Protein AF-A0A1U8P596-F1 (afdb_monomer)

Sequence (126 aa):
MISLDHPLGGYCEEEINEFASWLGGSCATDVTKPLDGVLTIPLANGDNMNLHMSKKVHREFASKLFALYRNIRKAMERHEDLSQTLRRPAELIMGSFDGIKHDTDGFDKQGMRLLLATLNRIFDSL

Mean predicted aligned error: 8.02 Å

Foldseek 3Di:
DAELADADDDDDLVLLQVVLVLQVWGWDADPVHRQQTWRWGAFPVRDIDTQRSVDPLSVLLSRLLSSNLVSLVVVVVVQVVVVVVPDNDPDDYDYDRPSQDDDPPPVNVVSVRSSVSSVVSSVVVD

Radius of gyration: 15.57 Å; Cα contacts (8 Å, |Δi|>4): 147; chains: 1; bounding box: 44×28×48 Å

Organism: Gossypium hirsutum (NCBI:txid3635)

pLDDT: mean 78.39, std 10.22, range [52.59, 90.25]

Structure (mmCIF, N/CA/C/O backbone):
data_AF-A0A1U8P596-F1
#
_entry.id   AF-A0A1U8P596-F1
#
loop_
_atom_site.group_PDB
_atom_site.id
_atom_site.type_symbol
_atom_site.label_atom_id
_atom_site.label_alt_id
_atom_site.label_comp_id
_atom_site.label_asym_id
_atom_site.label_entity_id
_atom_site.label_seq_id
_atom_site.pdbx_PDB_ins_code
_atom_site.Cartn_x
_atom_site.Cartn_y
_atom_site.Cartn_z
_atom_site.occupancy
_atom_site.B_iso_or_equiv
_atom_site.auth_seq_id
_atom_site.auth_comp_id
_atom_site.auth_asym_id
_atom_site.auth_atom_id
_atom_site.pdbx_PDB_model_num
ATOM 1 N N . MET A 1 1 ? -15.162 11.588 12.418 1.00 65.56 1 MET A N 1
ATOM 2 C CA . MET A 1 1 ? -14.825 11.310 11.007 1.00 65.56 1 MET A CA 1
ATOM 3 C C . MET A 1 1 ? -13.325 11.450 10.862 1.00 65.56 1 MET A C 1
ATOM 5 O O . MET A 1 1 ? -12.796 12.480 11.268 1.00 65.56 1 MET A O 1
ATOM 9 N N . ILE A 1 2 ? -12.657 10.418 10.354 1.00 74.31 2 ILE A N 1
ATOM 10 C CA . ILE A 1 2 ? -11.197 10.388 10.210 1.00 74.31 2 ILE A CA 1
ATOM 11 C C . ILE A 1 2 ? -10.861 10.555 8.725 1.00 74.31 2 ILE A C 1
ATOM 13 O O . ILE A 1 2 ? -11.387 9.815 7.894 1.00 74.31 2 ILE A O 1
ATOM 17 N N . SER A 1 3 ? -10.029 11.547 8.392 1.00 80.50 3 SER A N 1
ATOM 18 C CA . SER A 1 3 ? -9.524 11.740 7.026 1.00 80.50 3 SER A CA 1
ATOM 19 C C . SER A 1 3 ? -8.285 10.879 6.791 1.00 80.50 3 SER A C 1
ATOM 21 O O . SER A 1 3 ? -7.399 10.808 7.645 1.00 80.50 3 SER A O 1
ATOM 23 N N . LEU A 1 4 ? -8.220 10.248 5.619 1.00 83.25 4 LEU A N 1
ATOM 24 C CA . LEU A 1 4 ? -7.073 9.466 5.157 1.00 83.25 4 LEU A CA 1
ATOM 25 C C . LEU A 1 4 ? -6.151 10.239 4.205 1.00 83.25 4 LEU A C 1
ATOM 27 O O . LEU A 1 4 ? -5.168 9.677 3.730 1.00 83.25 4 LEU A O 1
ATOM 31 N N . ASP A 1 5 ? -6.434 11.514 3.932 1.00 82.56 5 ASP A N 1
ATOM 32 C CA . ASP A 1 5 ? -5.722 12.325 2.931 1.00 82.56 5 ASP A CA 1
ATOM 33 C C . ASP A 1 5 ? -4.413 12.931 3.464 1.00 82.56 5 ASP A C 1
ATOM 35 O O . ASP A 1 5 ? -3.819 13.818 2.847 1.00 82.56 5 ASP A O 1
ATOM 39 N N . HIS A 1 6 ? -3.952 12.491 4.637 1.00 79.38 6 HIS A N 1
ATOM 40 C CA . HIS A 1 6 ? -2.716 12.998 5.211 1.00 79.38 6 HIS A CA 1
ATOM 41 C C . HIS A 1 6 ? -1.519 12.580 4.345 1.00 79.38 6 HIS A C 1
ATOM 43 O O . HIS A 1 6 ? -1.324 11.380 4.115 1.00 79.38 6 HIS A O 1
ATOM 49 N N . PRO A 1 7 ? -0.698 13.538 3.873 1.00 74.44 7 PRO A N 1
ATOM 50 C CA . PRO A 1 7 ? 0.457 13.217 3.056 1.00 74.44 7 PRO A CA 1
ATOM 51 C C . PRO A 1 7 ? 1.428 12.352 3.853 1.00 74.44 7 PRO A C 1
ATOM 53 O O . PRO A 1 7 ? 1.587 12.503 5.068 1.00 74.44 7 PRO A O 1
ATOM 56 N N . LEU A 1 8 ? 2.100 11.448 3.148 1.00 72.50 8 LEU A N 1
ATOM 57 C CA . LEU A 1 8 ? 3.161 10.660 3.745 1.00 72.50 8 LEU A CA 1
ATOM 58 C C . LEU A 1 8 ? 4.295 11.597 4.181 1.00 72.50 8 LEU A C 1
ATOM 60 O O . LEU A 1 8 ? 4.780 12.401 3.386 1.00 72.50 8 LEU A O 1
ATOM 64 N N . GLY A 1 9 ? 4.711 11.493 5.444 1.00 72.62 9 GLY A N 1
ATOM 65 C CA . GLY A 1 9 ? 5.966 12.087 5.902 1.00 72.62 9 GLY A CA 1
ATOM 66 C C . GLY A 1 9 ? 7.181 11.333 5.345 1.00 72.62 9 GLY A C 1
ATOM 67 O O . GLY A 1 9 ? 7.104 10.658 4.320 1.00 72.62 9 GLY A O 1
ATOM 68 N N . GLY A 1 10 ? 8.308 11.396 6.054 1.00 73.00 10 GLY A N 1
ATOM 69 C CA . GLY A 1 10 ? 9.410 10.465 5.801 1.00 73.00 10 GLY A CA 1
ATOM 70 C C . GLY A 1 10 ? 8.984 9.011 6.049 1.00 73.00 10 GLY A C 1
ATOM 71 O O . GLY A 1 10 ? 8.098 8.745 6.871 1.00 73.00 10 GLY A O 1
ATOM 72 N N . TYR A 1 11 ? 9.614 8.087 5.327 1.00 7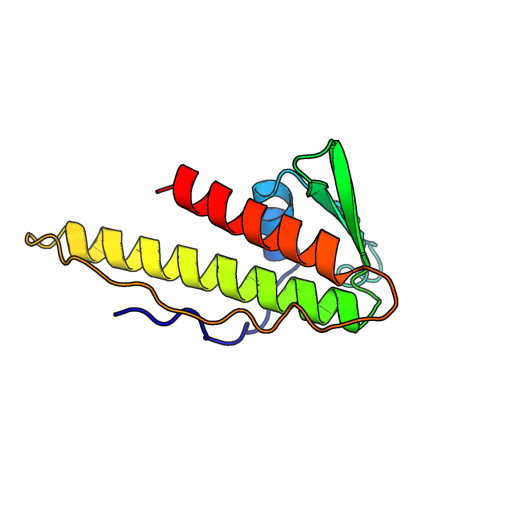2.50 11 TYR A N 1
ATOM 73 C CA . TYR A 1 11 ? 9.486 6.651 5.545 1.00 72.50 11 TYR A CA 1
ATOM 74 C C . TYR A 1 11 ? 10.852 5.971 5.454 1.00 72.50 11 TYR A C 1
ATOM 76 O O . TYR A 1 11 ? 11.706 6.409 4.678 1.00 72.50 11 TYR A O 1
ATOM 84 N N . CYS A 1 12 ? 11.050 4.929 6.258 1.00 78.44 12 CYS A N 1
ATOM 85 C CA . CYS A 1 12 ? 12.286 4.140 6.286 1.00 78.44 12 CYS A CA 1
ATOM 86 C C . CYS A 1 12 ? 12.151 2.839 5.482 1.00 78.44 12 CYS A C 1
ATOM 88 O O . CYS A 1 12 ? 11.054 2.434 5.099 1.00 78.44 12 CYS A O 1
ATOM 90 N N . GLU A 1 13 ? 13.273 2.173 5.220 1.00 78.75 13 GLU A N 1
ATOM 91 C CA . GLU A 1 13 ? 13.307 0.909 4.477 1.00 78.75 13 GLU A CA 1
ATOM 92 C C . GLU A 1 13 ? 12.508 -0.193 5.185 1.00 78.75 13 GLU A C 1
ATOM 94 O O . GLU A 1 13 ? 11.763 -0.928 4.537 1.00 78.75 13 GLU A O 1
ATOM 99 N N . GLU A 1 14 ? 12.591 -0.267 6.515 1.00 83.00 14 GLU A N 1
ATOM 100 C CA . GLU A 1 14 ? 11.845 -1.233 7.324 1.00 83.00 14 GLU A CA 1
ATOM 101 C C . GLU A 1 14 ? 10.336 -1.074 7.133 1.00 83.00 14 GLU A C 1
ATOM 103 O O . GLU A 1 14 ? 9.623 -2.062 6.979 1.00 83.00 14 GLU A O 1
ATOM 108 N N . GLU A 1 15 ? 9.858 0.169 7.067 1.00 83.00 15 GLU A N 1
ATOM 109 C CA . GLU A 1 15 ? 8.445 0.480 6.860 1.00 83.00 15 GLU A CA 1
ATOM 110 C C . GLU A 1 15 ? 7.964 0.076 5.455 1.00 83.00 15 GLU A C 1
ATOM 112 O O . GLU A 1 15 ? 6.849 -0.423 5.296 1.00 83.00 15 GLU A O 1
ATOM 117 N N . ILE A 1 16 ? 8.810 0.240 4.428 1.00 82.06 16 ILE A N 1
ATOM 118 C CA . ILE A 1 16 ? 8.515 -0.235 3.065 1.00 82.06 16 ILE A CA 1
ATOM 119 C C . ILE A 1 16 ? 8.485 -1.761 3.029 1.00 82.06 16 ILE A C 1
ATOM 121 O O . ILE A 1 16 ? 7.612 -2.341 2.386 1.00 82.06 16 ILE A O 1
ATOM 125 N N . ASN A 1 17 ? 9.428 -2.417 3.704 1.00 84.12 17 ASN A N 1
ATOM 126 C CA . ASN A 1 17 ? 9.514 -3.872 3.750 1.00 84.12 17 ASN A CA 1
ATOM 127 C C . ASN A 1 17 ? 8.340 -4.488 4.516 1.00 84.12 17 ASN A C 1
ATOM 129 O O . ASN A 1 17 ? 7.784 -5.491 4.063 1.00 84.12 17 ASN A O 1
ATOM 133 N N . GLU A 1 18 ? 7.920 -3.879 5.627 1.00 87.44 18 GLU A N 1
ATOM 134 C CA . GLU A 1 18 ? 6.709 -4.268 6.353 1.00 87.44 18 GLU A CA 1
ATOM 135 C C . GLU A 1 18 ? 5.481 -4.113 5.456 1.00 87.44 18 GLU A C 1
ATOM 137 O O . GLU A 1 18 ? 4.694 -5.048 5.330 1.00 87.44 18 GLU A O 1
ATOM 142 N N . PHE A 1 19 ? 5.351 -2.979 4.764 1.00 86.31 19 PHE A N 1
ATOM 143 C CA . PHE A 1 19 ? 4.261 -2.743 3.821 1.00 86.31 19 PHE A CA 1
ATOM 144 C C . PHE A 1 19 ? 4.238 -3.762 2.675 1.00 86.31 19 PHE A C 1
ATOM 146 O O . PHE A 1 19 ? 3.187 -4.324 2.363 1.00 86.31 19 PHE A O 1
ATOM 153 N N . ALA A 1 20 ? 5.394 -4.039 2.071 1.00 87.56 20 ALA A N 1
ATOM 154 C CA . ALA A 1 20 ? 5.540 -5.028 1.012 1.00 87.56 20 ALA A CA 1
ATOM 155 C C . ALA A 1 20 ? 5.115 -6.416 1.499 1.00 87.56 20 ALA A C 1
ATOM 157 O O . ALA A 1 20 ? 4.263 -7.054 0.883 1.00 87.56 20 ALA A O 1
ATOM 158 N N . SER A 1 21 ? 5.648 -6.839 2.647 1.00 89.00 21 SER A N 1
ATOM 159 C CA . SER A 1 21 ? 5.342 -8.128 3.274 1.00 89.00 21 SER A CA 1
ATOM 160 C C . SER A 1 21 ? 3.864 -8.229 3.645 1.00 89.00 21 SER A C 1
ATOM 162 O O . SER A 1 21 ? 3.221 -9.252 3.402 1.00 89.00 21 SER A O 1
ATOM 164 N N . TRP A 1 22 ? 3.286 -7.139 4.159 1.00 87.19 22 TRP A N 1
ATOM 165 C CA . TRP A 1 22 ? 1.860 -7.035 4.445 1.00 87.19 22 TRP A CA 1
ATOM 166 C C . TRP A 1 22 ? 1.008 -7.097 3.178 1.00 87.19 22 TRP A C 1
ATOM 168 O O . TRP A 1 22 ? -0.130 -7.519 3.274 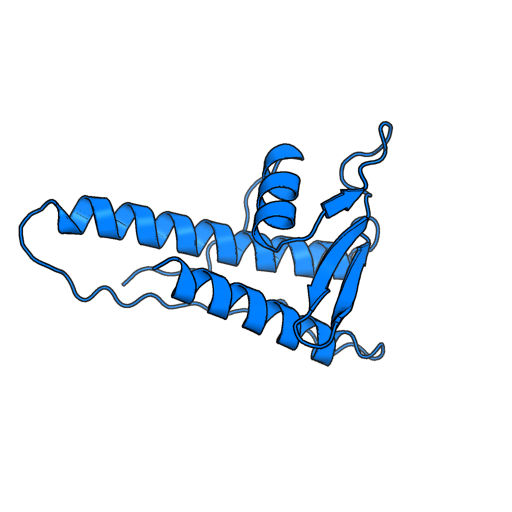1.00 87.19 22 TRP A O 1
ATOM 178 N N . LEU A 1 23 ? 1.527 -6.782 1.990 1.00 85.25 23 LEU A N 1
ATOM 179 C CA . LEU A 1 23 ? 0.860 -7.050 0.710 1.00 85.25 23 LEU A CA 1
ATOM 180 C C . LEU A 1 23 ? 1.212 -8.420 0.105 1.00 85.25 23 LEU A C 1
ATOM 182 O O . LEU A 1 23 ? 0.722 -8.764 -0.967 1.00 85.25 23 LEU A O 1
ATOM 186 N N . GLY A 1 24 ? 1.955 -9.269 0.822 1.00 85.38 24 GLY A N 1
ATOM 187 C CA . GLY A 1 24 ? 2.427 -10.57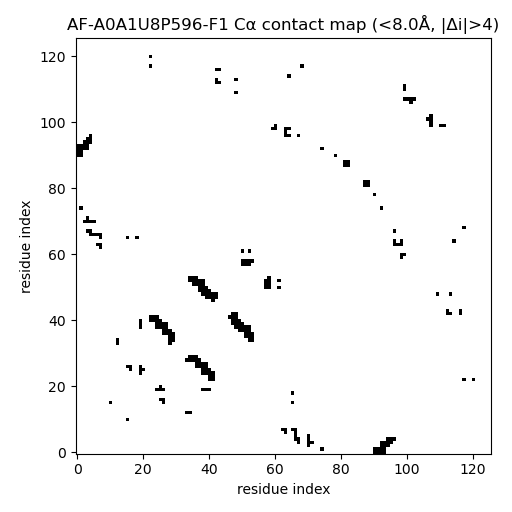0 0.325 1.00 85.38 24 GLY A CA 1
ATOM 188 C C . GLY A 1 24 ? 3.534 -10.441 -0.723 1.00 85.38 24 GLY A C 1
ATOM 189 O O . GLY A 1 24 ? 3.823 -11.391 -1.443 1.00 85.38 24 GLY A O 1
ATOM 190 N N . GLY A 1 25 ? 4.104 -9.247 -0.832 1.00 88.50 25 GLY A N 1
ATOM 191 C CA . GLY A 1 25 ? 5.186 -8.895 -1.724 1.00 88.50 25 GLY A CA 1
ATOM 192 C C . GLY A 1 25 ? 6.528 -8.800 -1.010 1.00 88.50 25 GLY A C 1
ATOM 193 O O . GLY A 1 25 ? 6.694 -9.201 0.142 1.00 88.50 25 GLY A O 1
ATOM 194 N N . SER A 1 26 ? 7.496 -8.230 -1.713 1.00 87.69 26 SER A N 1
ATOM 195 C CA . SER A 1 26 ? 8.842 -7.983 -1.206 1.00 87.69 26 SER A CA 1
ATOM 196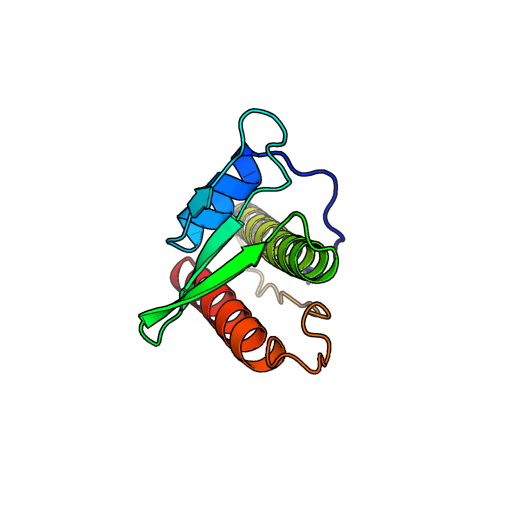 C C . SER A 1 26 ? 9.446 -6.752 -1.873 1.00 87.69 26 SER A C 1
ATOM 198 O O . SER A 1 26 ? 9.058 -6.374 -2.981 1.00 87.69 26 SER A O 1
ATOM 200 N N . CYS A 1 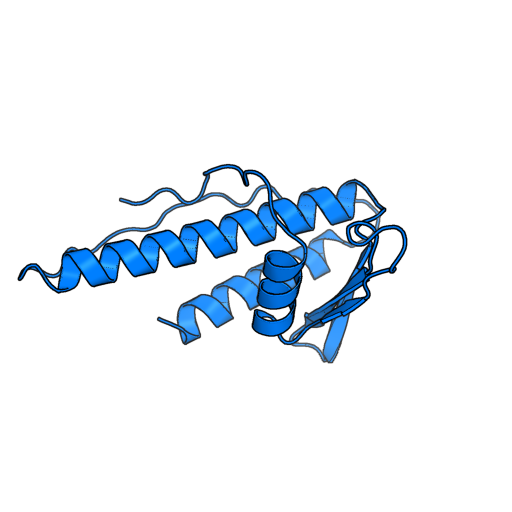27 ? 10.399 -6.110 -1.202 1.00 82.38 27 CYS A N 1
ATOM 201 C CA . CYS A 1 27 ? 11.231 -5.080 -1.809 1.00 82.38 27 CYS A CA 1
ATOM 202 C C . CYS A 1 27 ? 12.641 -5.642 -1.988 1.00 82.38 27 CYS A C 1
ATOM 204 O O . CYS A 1 27 ? 13.270 -6.067 -1.021 1.00 82.38 27 CYS A O 1
ATOM 206 N N . ALA A 1 28 ? 13.138 -5.666 -3.222 1.00 77.69 28 ALA A N 1
ATOM 207 C CA . ALA A 1 28 ? 14.542 -5.965 -3.472 1.00 77.69 28 ALA A CA 1
ATOM 208 C C . ALA A 1 28 ? 15.357 -4.698 -3.200 1.00 77.69 28 ALA A C 1
ATOM 210 O O . ALA A 1 28 ? 15.300 -3.765 -4.003 1.00 77.69 28 ALA A O 1
ATOM 211 N N . THR A 1 29 ? 16.075 -4.645 -2.078 1.00 68.31 29 THR A N 1
ATOM 212 C CA . THR A 1 29 ? 16.872 -3.475 -1.697 1.00 68.31 29 THR A CA 1
ATOM 213 C C . THR A 1 29 ? 18.315 -3.622 -2.176 1.00 68.31 29 THR A C 1
ATOM 215 O O . THR A 1 29 ? 18.938 -4.678 -2.056 1.00 68.31 29 THR A O 1
ATOM 218 N N . ASP A 1 30 ? 18.837 -2.569 -2.807 1.00 62.31 30 ASP A N 1
ATOM 219 C CA . ASP A 1 30 ? 20.245 -2.487 -3.193 1.00 62.31 30 ASP A CA 1
ATOM 220 C C . ASP A 1 30 ? 21.024 -1.920 -2.002 1.00 62.31 30 ASP A C 1
ATOM 222 O O . ASP A 1 30 ? 20.705 -0.833 -1.517 1.00 62.31 30 ASP A O 1
ATOM 226 N N . VAL A 1 31 ? 22.058 -2.638 -1.551 1.00 56.72 31 VAL A N 1
ATOM 227 C CA . VAL A 1 31 ? 22.922 -2.271 -0.410 1.00 56.72 31 VAL A CA 1
ATOM 228 C C . VAL A 1 31 ? 23.526 -0.866 -0.575 1.00 56.72 31 VAL A C 1
ATOM 230 O O . VAL A 1 31 ? 23.905 -0.226 0.403 1.00 56.72 31 VAL A O 1
ATOM 233 N N . THR A 1 32 ? 23.598 -0.358 -1.810 1.00 56.72 32 THR A N 1
ATOM 234 C CA . THR A 1 32 ? 24.125 0.976 -2.124 1.00 56.72 32 THR A CA 1
ATOM 235 C C . THR A 1 32 ? 23.056 2.068 -2.232 1.00 56.72 32 THR A C 1
ATOM 237 O O . THR A 1 32 ? 23.371 3.242 -2.025 1.00 56.72 32 THR A O 1
ATOM 240 N N . LYS A 1 33 ? 21.799 1.714 -2.539 1.00 63.09 33 LYS A N 1
ATOM 241 C CA . LYS A 1 33 ? 20.657 2.638 -2.664 1.00 63.09 33 LYS A CA 1
ATOM 242 C C . LYS A 1 33 ? 19.358 1.942 -2.242 1.00 63.09 33 LYS A C 1
ATOM 244 O O . LYS A 1 33 ? 18.577 1.512 -3.095 1.00 63.09 33 LYS A O 1
ATOM 249 N N . PRO A 1 34 ? 19.078 1.881 -0.934 1.00 59.59 34 PRO A N 1
ATOM 250 C CA . PRO A 1 34 ? 17.997 1.044 -0.418 1.00 59.59 34 PRO A CA 1
ATOM 251 C C . PRO A 1 34 ? 16.606 1.451 -0.928 1.00 59.59 34 PRO A C 1
ATOM 253 O O . PRO A 1 34 ? 15.731 0.613 -1.123 1.00 59.59 34 PRO A O 1
ATOM 256 N N . LEU A 1 35 ? 16.419 2.740 -1.230 1.00 66.69 35 LEU A N 1
ATOM 257 C CA . LEU A 1 35 ? 15.158 3.304 -1.723 1.00 66.69 35 LEU A CA 1
ATOM 258 C C . LEU A 1 35 ? 14.982 3.246 -3.248 1.00 66.69 35 LEU A C 1
ATOM 260 O O . LEU A 1 35 ? 13.941 3.670 -3.737 1.00 66.69 35 LEU A O 1
ATOM 264 N N . ASP A 1 36 ? 15.960 2.747 -4.010 1.00 78.38 36 ASP A N 1
ATOM 265 C CA . ASP A 1 36 ? 15.863 2.627 -5.477 1.00 78.38 36 ASP A CA 1
ATOM 266 C C . ASP A 1 36 ? 15.493 1.201 -5.937 1.00 78.38 36 ASP A C 1
ATOM 268 O O . ASP A 1 36 ? 15.493 0.909 -7.137 1.00 78.38 36 ASP A O 1
ATOM 272 N N . GLY A 1 37 ? 15.135 0.336 -4.985 1.00 83.62 37 GLY A N 1
ATOM 273 C CA . GLY A 1 37 ? 14.759 -1.057 -5.194 1.00 83.62 37 GLY A CA 1
ATOM 274 C C . GLY A 1 37 ? 13.501 -1.295 -6.037 1.00 83.62 37 GLY A C 1
ATOM 275 O O . GLY A 1 37 ? 12.824 -0.372 -6.505 1.00 83.62 37 GLY A O 1
ATOM 276 N N . VAL A 1 38 ? 13.170 -2.574 -6.227 1.00 88.88 38 VAL A N 1
ATOM 277 C CA . VAL A 1 38 ? 11.928 -2.994 -6.897 1.00 88.88 38 VAL A CA 1
ATOM 278 C C . VAL A 1 38 ? 10.982 -3.592 -5.870 1.00 88.88 38 VAL A C 1
ATOM 280 O O . VAL A 1 38 ? 11.244 -4.661 -5.320 1.00 88.88 38 VAL A O 1
ATOM 283 N N . LEU A 1 39 ? 9.866 -2.904 -5.644 1.00 88.12 39 LEU A N 1
ATOM 284 C CA . LEU A 1 39 ? 8.763 -3.401 -4.836 1.00 88.12 39 LEU A CA 1
ATOM 285 C C . LEU A 1 39 ? 7.864 -4.274 -5.710 1.00 88.12 39 LEU A C 1
ATOM 287 O O . LEU A 1 39 ? 7.219 -3.787 -6.636 1.00 88.12 39 LEU A O 1
ATOM 291 N N . THR A 1 40 ? 7.844 -5.565 -5.414 1.00 90.25 40 THR A N 1
ATOM 292 C CA . THR A 1 40 ? 7.073 -6.576 -6.136 1.00 90.25 40 THR A CA 1
ATOM 293 C C . THR A 1 40 ? 5.871 -6.959 -5.296 1.00 90.25 40 THR A C 1
ATOM 295 O O . THR A 1 40 ? 6.047 -7.403 -4.165 1.00 90.25 40 THR A O 1
ATOM 298 N N . ILE A 1 41 ? 4.661 -6.789 -5.827 1.00 88.56 41 ILE A N 1
ATOM 299 C CA . ILE A 1 41 ? 3.418 -7.099 -5.113 1.00 88.56 41 ILE A CA 1
ATOM 300 C C . ILE A 1 41 ? 2.565 -8.055 -5.953 1.00 88.56 41 ILE A C 1
ATOM 302 O O . ILE A 1 41 ? 2.261 -7.721 -7.102 1.00 88.56 41 ILE A O 1
ATOM 306 N N . PRO A 1 42 ? 2.146 -9.211 -5.412 1.00 87.38 42 PRO A N 1
ATOM 307 C CA . PRO A 1 42 ? 1.262 -10.120 -6.127 1.00 87.38 42 PRO A CA 1
ATOM 308 C C . PRO A 1 42 ? -0.130 -9.514 -6.324 1.00 87.38 42 PRO A C 1
ATOM 310 O O . PRO A 1 42 ? -0.699 -8.877 -5.436 1.00 87.38 42 PRO A O 1
ATOM 313 N N . LEU A 1 43 ? -0.697 -9.736 -7.505 1.00 84.69 43 LEU A N 1
ATOM 314 C CA . LEU A 1 43 ? -2.056 -9.364 -7.872 1.00 84.69 43 LEU A CA 1
ATOM 315 C C . LEU A 1 43 ? -2.968 -10.598 -7.846 1.00 84.69 43 LEU A C 1
ATOM 317 O O . LEU A 1 43 ? -2.537 -11.732 -8.045 1.00 84.69 43 LEU A O 1
ATOM 321 N N . ALA A 1 44 ? -4.271 -10.373 -7.666 1.00 78.88 44 ALA A N 1
ATOM 322 C CA . ALA A 1 44 ? -5.263 -11.447 -7.539 1.00 78.88 44 ALA A CA 1
ATOM 323 C C . ALA A 1 44 ? -5.378 -12.367 -8.773 1.00 78.88 44 ALA A C 1
ATOM 325 O O . ALA A 1 44 ? -5.894 -13.474 -8.670 1.00 78.88 44 ALA A O 1
ATOM 326 N N . ASN A 1 45 ? -4.914 -11.923 -9.942 1.00 81.50 45 ASN A N 1
ATOM 327 C CA . ASN A 1 45 ? -4.920 -12.713 -11.173 1.00 81.50 45 ASN A CA 1
ATOM 328 C C . ASN A 1 45 ? -3.658 -13.575 -11.362 1.00 81.50 45 ASN A C 1
ATOM 330 O O . ASN A 1 45 ? -3.497 -14.159 -12.429 1.00 81.50 45 ASN A O 1
ATOM 334 N N . GLY A 1 46 ? -2.772 -13.637 -10.362 1.00 80.25 46 GLY A N 1
ATOM 335 C CA . GLY A 1 46 ? -1.514 -14.383 -10.421 1.00 80.25 46 GLY A CA 1
ATOM 336 C C . GLY A 1 46 ? -0.343 -13.615 -11.045 1.00 80.25 46 GLY A C 1
ATOM 337 O O . GLY A 1 46 ? 0.775 -14.122 -11.028 1.00 80.25 46 GLY A O 1
ATOM 338 N N . ASP A 1 47 ? -0.574 -12.400 -11.554 1.00 86.19 47 ASP A N 1
ATOM 339 C CA . ASP A 1 47 ? 0.495 -11.505 -12.011 1.00 86.19 47 ASP A CA 1
ATOM 340 C C . ASP A 1 47 ? 1.167 -10.796 -10.827 1.00 86.19 47 ASP A C 1
ATOM 342 O O . ASP A 1 47 ? 0.615 -10.723 -9.731 1.00 86.19 47 ASP A O 1
ATOM 346 N N . ASN A 1 48 ? 2.330 -10.189 -11.070 1.00 86.56 48 ASN A N 1
ATOM 347 C CA . ASN A 1 48 ? 2.997 -9.312 -10.111 1.00 86.56 48 ASN A CA 1
ATOM 348 C C . ASN A 1 48 ? 3.034 -7.870 -10.622 1.00 86.56 48 ASN A C 1
ATOM 350 O O . ASN A 1 48 ? 3.347 -7.613 -11.786 1.00 86.56 48 ASN A O 1
ATOM 354 N N . MET A 1 49 ? 2.775 -6.923 -9.726 1.00 87.00 49 MET A N 1
ATOM 355 C CA . MET A 1 49 ? 3.024 -5.504 -9.941 1.00 87.00 49 MET A CA 1
ATOM 356 C C . MET A 1 49 ? 4.442 -5.163 -9.486 1.00 87.00 49 MET A C 1
ATOM 358 O O . MET A 1 49 ? 4.767 -5.313 -8.311 1.00 87.00 49 MET A O 1
ATOM 362 N N . ASN A 1 50 ? 5.258 -4.649 -10.407 1.00 89.19 50 ASN A N 1
ATOM 363 C CA . ASN A 1 50 ? 6.633 -4.241 -10.127 1.00 89.19 50 ASN A CA 1
ATOM 364 C C . ASN A 1 50 ? 6.746 -2.712 -10.078 1.00 89.19 50 ASN A C 1
ATOM 366 O O . ASN A 1 50 ? 6.678 -2.005 -11.089 1.00 89.19 50 ASN A O 1
ATOM 370 N N . LEU A 1 51 ? 6.941 -2.186 -8.876 1.00 87.50 51 LEU A N 1
ATOM 371 C CA . LEU A 1 51 ? 7.145 -0.773 -8.604 1.00 87.50 51 LEU A CA 1
ATOM 372 C C . LEU A 1 51 ? 8.645 -0.489 -8.499 1.00 87.50 51 LEU A C 1
ATOM 374 O O . LEU A 1 51 ? 9.275 -0.725 -7.473 1.00 87.50 51 LEU A O 1
ATOM 378 N N . HIS A 1 52 ? 9.223 0.016 -9.589 1.00 88.12 52 HIS A N 1
ATOM 379 C CA . HIS A 1 52 ? 10.617 0.448 -9.625 1.00 88.12 52 HIS A CA 1
ATOM 380 C C . HIS A 1 52 ? 10.757 1.781 -8.895 1.00 88.12 52 HIS A C 1
ATOM 382 O O . HIS A 1 52 ? 10.426 2.826 -9.455 1.00 88.12 52 HIS A O 1
ATOM 388 N N . MET A 1 53 ? 11.262 1.768 -7.666 1.00 84.56 53 MET A N 1
ATOM 389 C CA . MET A 1 53 ? 11.324 2.968 -6.829 1.00 84.56 53 MET A CA 1
ATOM 390 C C . MET A 1 53 ? 12.278 4.033 -7.388 1.00 84.56 53 MET A C 1
ATOM 392 O O . MET A 1 53 ? 12.080 5.227 -7.162 1.00 84.56 53 MET A O 1
ATOM 396 N N . SER A 1 54 ? 13.235 3.650 -8.236 1.00 84.00 54 SER A N 1
ATOM 397 C CA . SER A 1 54 ? 14.054 4.582 -9.023 1.00 84.00 54 SER A CA 1
ATOM 398 C C . SER A 1 54 ? 13.245 5.437 -10.017 1.00 84.00 54 SER A C 1
ATOM 400 O O . SER A 1 54 ? 13.644 6.560 -10.328 1.00 84.00 54 SER A O 1
ATOM 402 N N . LYS A 1 55 ? 12.076 4.972 -10.484 1.00 86.38 55 LYS A N 1
ATOM 403 C CA . LYS A 1 55 ? 11.194 5.722 -11.393 1.00 86.38 55 LYS A CA 1
ATOM 404 C C . LYS A 1 55 ? 10.247 6.625 -10.604 1.00 86.38 55 LYS A C 1
ATOM 406 O O . LYS A 1 55 ? 9.458 6.150 -9.790 1.00 86.38 55 LYS A O 1
ATOM 411 N N . LYS A 1 56 ? 10.249 7.928 -10.910 1.00 84.44 56 LYS A N 1
ATOM 412 C CA . LYS A 1 56 ? 9.426 8.939 -10.217 1.00 84.44 56 LYS A CA 1
ATOM 413 C C . LYS A 1 56 ? 7.939 8.568 -10.146 1.00 84.44 56 LYS A C 1
ATOM 415 O O . LYS A 1 56 ? 7.361 8.641 -9.071 1.00 84.44 56 LYS A O 1
ATOM 420 N N . VAL A 1 57 ? 7.339 8.131 -11.255 1.00 84.31 57 VAL A N 1
ATOM 421 C CA . VAL A 1 57 ? 5.906 7.775 -11.307 1.00 84.31 57 VAL A CA 1
ATOM 422 C C . VAL A 1 57 ? 5.584 6.598 -10.380 1.00 84.31 57 VAL A C 1
ATOM 424 O O . VAL A 1 57 ? 4.639 6.669 -9.597 1.00 84.31 57 VAL A O 1
ATOM 427 N N . HIS A 1 58 ? 6.408 5.547 -10.398 1.00 86.38 58 HIS A N 1
ATOM 428 C CA . HIS A 1 58 ? 6.221 4.375 -9.537 1.00 86.38 58 HIS A CA 1
ATOM 429 C C . HIS A 1 58 ? 6.436 4.742 -8.062 1.00 86.38 58 HIS A C 1
ATOM 431 O O . HIS A 1 58 ? 5.665 4.311 -7.209 1.00 86.38 58 HIS A O 1
ATOM 437 N N . ARG A 1 59 ? 7.436 5.582 -7.765 1.00 84.94 59 ARG A N 1
ATOM 438 C CA . ARG A 1 59 ? 7.708 6.087 -6.413 1.00 84.94 59 ARG A CA 1
ATOM 439 C C . ARG A 1 59 ? 6.565 6.940 -5.872 1.00 84.94 59 ARG A C 1
ATOM 441 O O . ARG A 1 59 ? 6.186 6.777 -4.715 1.00 84.94 59 ARG A O 1
ATOM 448 N N . GLU A 1 60 ? 6.012 7.838 -6.688 1.00 85.75 60 GLU A N 1
ATOM 449 C CA . GLU A 1 60 ? 4.849 8.656 -6.324 1.00 85.75 60 GLU A CA 1
ATOM 450 C C . GLU A 1 60 ? 3.632 7.774 -6.035 1.00 85.75 60 GLU A C 1
ATOM 452 O O . GLU A 1 60 ? 2.982 7.953 -5.005 1.00 85.75 60 GLU A O 1
ATOM 457 N N . PHE A 1 61 ? 3.356 6.792 -6.899 1.00 86.81 61 PHE A N 1
ATOM 458 C CA . PHE A 1 61 ? 2.272 5.834 -6.692 1.00 86.81 61 PHE A CA 1
ATOM 459 C C . PHE A 1 61 ? 2.461 5.038 -5.393 1.00 86.81 61 PHE A C 1
ATOM 461 O O . PHE A 1 61 ? 1.563 5.013 -4.551 1.00 86.81 61 PHE A O 1
ATOM 468 N N . ALA A 1 62 ? 3.642 4.443 -5.195 1.00 86.31 62 ALA A N 1
ATOM 469 C CA . ALA A 1 62 ? 3.961 3.662 -4.004 1.00 86.31 62 ALA A CA 1
ATOM 470 C C . ALA A 1 62 ? 3.856 4.503 -2.724 1.00 86.31 62 ALA A C 1
ATOM 472 O O . ALA A 1 62 ? 3.271 4.056 -1.742 1.00 86.31 62 ALA A O 1
ATOM 473 N N . SER A 1 63 ? 4.352 5.744 -2.751 1.00 85.38 63 SE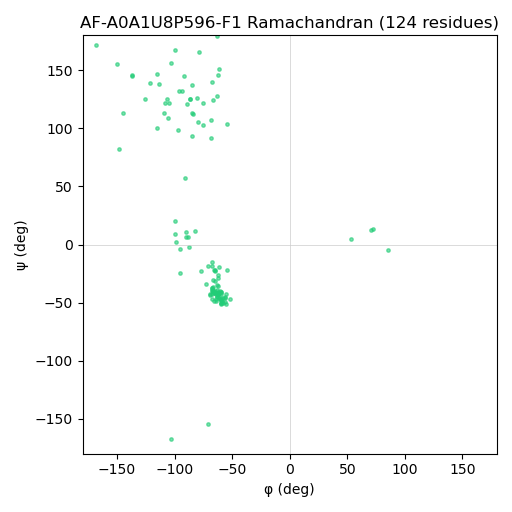R A N 1
ATOM 474 C CA . SER A 1 63 ? 4.293 6.651 -1.597 1.00 85.38 63 SER A CA 1
ATOM 475 C C . SER A 1 63 ? 2.850 7.005 -1.236 1.00 85.38 63 SER A C 1
ATOM 477 O O . SER A 1 63 ? 2.490 6.993 -0.064 1.00 85.38 63 SER A O 1
ATOM 479 N N . LYS A 1 64 ? 1.989 7.276 -2.225 1.00 87.81 64 LYS A N 1
ATOM 480 C CA . LYS A 1 64 ? 0.563 7.536 -1.973 1.00 87.81 64 LYS A CA 1
ATOM 481 C C . LYS A 1 64 ? -0.153 6.300 -1.433 1.00 87.81 64 LYS A C 1
ATOM 483 O O . LYS A 1 64 ? -0.960 6.418 -0.516 1.00 87.81 64 LYS A O 1
ATOM 488 N N . LEU A 1 65 ? 0.150 5.118 -1.972 1.00 88.44 65 LEU A N 1
ATOM 489 C CA . LEU A 1 65 ? -0.437 3.862 -1.500 1.00 88.44 65 LEU A CA 1
ATOM 490 C C . LEU A 1 65 ? -0.009 3.559 -0.059 1.00 88.44 65 LEU A C 1
ATOM 492 O O . LEU A 1 65 ? -0.832 3.175 0.770 1.00 88.44 65 LEU A O 1
ATOM 496 N N . PHE A 1 66 ? 1.256 3.821 0.264 1.00 87.38 66 PHE A N 1
ATOM 497 C CA . PHE A 1 66 ? 1.770 3.679 1.617 1.00 87.38 66 PHE A CA 1
ATOM 498 C C . PHE A 1 66 ? 1.169 4.712 2.585 1.00 87.38 66 PHE A C 1
ATOM 500 O O . PHE A 1 66 ? 0.849 4.372 3.725 1.00 87.38 66 PHE A O 1
ATOM 507 N N . ALA A 1 67 ? 0.936 5.951 2.133 1.00 87.88 67 ALA A N 1
ATOM 508 C CA . ALA A 1 67 ? 0.215 6.969 2.906 1.00 87.88 67 ALA A CA 1
ATOM 509 C C . ALA A 1 67 ? -1.175 6.472 3.308 1.00 87.88 67 ALA A C 1
ATOM 511 O O . ALA A 1 67 ? -1.530 6.507 4.485 1.00 87.88 67 ALA A O 1
ATOM 512 N N . LEU A 1 68 ? -1.922 5.947 2.332 1.00 88.25 68 LEU A N 1
ATOM 513 C CA . LEU A 1 68 ? -3.254 5.398 2.543 1.00 88.25 68 LEU A CA 1
ATOM 514 C C . LEU A 1 68 ? -3.228 4.270 3.581 1.00 88.25 68 LEU A C 1
ATOM 516 O O . LEU A 1 68 ? -3.975 4.320 4.555 1.00 88.25 68 LEU A O 1
ATOM 520 N N . TYR A 1 69 ? -2.321 3.304 3.418 1.00 86.31 69 TYR A N 1
ATOM 521 C CA . TYR A 1 69 ? -2.138 2.203 4.364 1.00 86.31 69 TYR A CA 1
ATOM 522 C C . TYR A 1 69 ? -1.864 2.690 5.796 1.00 86.31 69 TYR A C 1
ATOM 524 O O . TYR A 1 69 ? -2.567 2.296 6.729 1.00 86.31 69 TYR A O 1
ATOM 532 N N . ARG A 1 70 ? -0.887 3.590 5.984 1.00 86.81 70 ARG A N 1
ATOM 533 C CA . ARG A 1 70 ? -0.553 4.132 7.313 1.00 86.81 70 ARG A CA 1
ATOM 534 C C . ARG A 1 70 ? -1.716 4.898 7.926 1.00 86.81 70 ARG A C 1
ATOM 536 O O . ARG A 1 70 ? -1.962 4.774 9.123 1.00 86.81 70 ARG A O 1
ATOM 543 N N . ASN A 1 71 ? -2.405 5.712 7.132 1.00 87.31 71 ASN A N 1
ATOM 544 C CA . ASN A 1 71 ? -3.515 6.519 7.624 1.00 87.31 71 ASN A CA 1
ATOM 545 C C . ASN A 1 71 ? -4.689 5.638 8.046 1.00 87.31 71 ASN A C 1
ATOM 547 O O . ASN A 1 71 ? -5.317 5.928 9.062 1.00 87.31 71 ASN A O 1
ATOM 551 N N . ILE A 1 72 ? -4.937 4.539 7.329 1.00 82.56 72 ILE A N 1
ATOM 552 C CA . ILE A 1 72 ? -5.958 3.569 7.717 1.00 82.56 72 ILE A CA 1
ATOM 553 C C . ILE A 1 72 ? -5.559 2.842 9.003 1.00 82.56 72 ILE A C 1
ATOM 555 O O . ILE A 1 72 ? -6.364 2.815 9.929 1.00 82.56 72 ILE A O 1
ATOM 559 N N . ARG A 1 73 ? -4.320 2.343 9.128 1.00 82.69 73 ARG A N 1
ATOM 560 C CA . ARG A 1 73 ? -3.856 1.714 10.383 1.00 82.69 73 ARG A CA 1
ATOM 561 C C . ARG A 1 73 ? -3.986 2.654 11.579 1.00 82.69 73 ARG A C 1
ATOM 563 O O . ARG A 1 73 ? -4.557 2.274 12.592 1.00 82.69 73 ARG A O 1
ATOM 570 N N . LYS A 1 74 ? -3.574 3.915 11.431 1.00 84.06 74 LYS A N 1
ATOM 571 C CA . LYS A 1 74 ? -3.747 4.937 12.477 1.00 84.06 74 LYS A CA 1
ATOM 572 C C . LYS A 1 74 ? -5.213 5.220 12.798 1.00 84.06 74 LYS A C 1
ATOM 574 O O . LYS A 1 74 ? -5.536 5.523 13.942 1.00 84.06 74 LYS A O 1
ATOM 579 N N . ALA A 1 75 ? -6.095 5.188 11.798 1.00 81.00 75 ALA A N 1
ATOM 580 C CA . ALA A 1 75 ? -7.529 5.345 12.017 1.00 81.00 75 ALA A CA 1
ATOM 581 C C . ALA A 1 75 ? -8.096 4.166 12.824 1.00 81.00 75 ALA A C 1
ATOM 583 O O . ALA A 1 75 ? -8.867 4.391 13.751 1.00 81.00 75 ALA A O 1
ATOM 584 N N . MET A 1 76 ? -7.663 2.940 12.515 1.00 77.06 76 MET A N 1
ATOM 585 C CA . MET A 1 76 ? -8.045 1.721 13.236 1.00 77.06 76 MET A CA 1
ATOM 586 C C . MET A 1 76 ? -7.562 1.729 14.687 1.00 77.06 76 MET A C 1
ATOM 588 O O . MET A 1 76 ? -8.365 1.514 15.586 1.00 77.06 76 MET A O 1
ATOM 592 N N . GLU A 1 77 ? -6.288 2.051 14.925 1.00 79.31 77 GLU A N 1
ATOM 593 C CA . GLU A 1 77 ? -5.713 2.161 16.276 1.00 79.31 77 GLU A CA 1
ATOM 594 C C . GLU A 1 77 ? -6.493 3.170 17.132 1.00 79.31 77 GLU A C 1
ATOM 596 O O . GLU A 1 77 ? -6.890 2.879 18.258 1.00 79.31 77 GLU A O 1
ATOM 601 N N . ARG A 1 78 ? -6.805 4.345 16.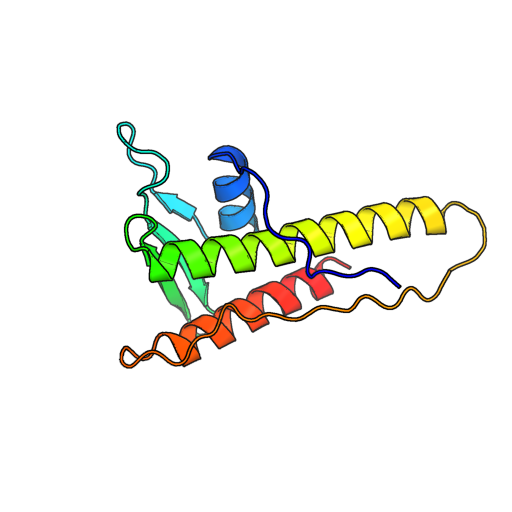565 1.00 74.50 78 ARG A N 1
ATOM 602 C CA . ARG A 1 78 ? -7.630 5.352 17.250 1.00 74.50 78 ARG A CA 1
ATOM 603 C C . ARG A 1 78 ? -9.041 4.851 17.536 1.00 74.50 78 ARG A C 1
ATOM 605 O O . ARG A 1 78 ? -9.578 5.156 18.597 1.00 74.50 78 ARG A O 1
ATOM 612 N N . HIS A 1 79 ? -9.644 4.110 16.610 1.00 72.25 79 HIS A N 1
ATOM 613 C CA . HIS A 1 79 ? -10.964 3.531 16.821 1.00 72.25 79 HIS A CA 1
ATOM 614 C C . HIS A 1 79 ? -10.947 2.484 17.945 1.00 72.25 79 HIS A C 1
ATOM 616 O O . HIS A 1 79 ? -11.854 2.484 18.775 1.00 72.25 79 HIS A O 1
ATOM 622 N N . GLU A 1 80 ? -9.931 1.618 18.021 1.00 67.31 80 GLU A N 1
ATOM 623 C CA . GLU A 1 80 ? -9.782 0.659 19.124 1.00 67.31 80 GLU A CA 1
ATOM 624 C C . GLU A 1 80 ? -9.666 1.367 20.478 1.00 67.31 80 GLU A C 1
ATOM 626 O O . GLU A 1 80 ? -10.456 1.065 21.379 1.00 67.31 80 GLU A O 1
ATOM 631 N N . ASP A 1 81 ? -8.782 2.362 20.594 1.00 63.34 81 ASP A N 1
ATOM 632 C CA . ASP A 1 81 ? -8.620 3.182 21.803 1.00 63.34 81 ASP A CA 1
ATOM 633 C C . ASP A 1 81 ? -9.947 3.833 22.235 1.00 63.34 81 ASP A C 1
ATOM 635 O O . ASP A 1 81 ? -10.318 3.822 23.412 1.00 63.34 81 ASP A O 1
ATOM 639 N N . LEU A 1 82 ? -10.714 4.361 21.274 1.00 58.81 82 LEU A N 1
ATOM 640 C CA . LEU A 1 82 ? -12.018 4.980 21.527 1.00 58.81 82 LEU A CA 1
ATOM 641 C C . LEU A 1 82 ? -13.104 3.945 21.858 1.00 58.81 82 LEU A C 1
ATOM 643 O O . LEU A 1 82 ? -13.974 4.208 22.692 1.00 58.81 82 LEU A O 1
ATOM 647 N N . SER A 1 83 ? -13.053 2.747 21.275 1.00 59.81 83 SER A N 1
ATOM 648 C CA . SER A 1 83 ? -14.011 1.665 21.536 1.00 59.81 83 SER A CA 1
ATOM 649 C C . SER A 1 83 ? -13.918 1.120 22.965 1.00 59.81 83 SER A C 1
ATOM 651 O O . SER A 1 83 ? -14.940 0.735 23.542 1.00 59.81 83 SER A O 1
ATOM 653 N N . GLN A 1 84 ? -12.724 1.162 23.571 1.00 61.16 84 GLN A N 1
ATOM 654 C CA . GLN A 1 84 ? -12.518 0.827 24.983 1.00 61.16 84 GLN A CA 1
ATOM 655 C C . GLN A 1 84 ? -13.177 1.854 25.923 1.00 61.16 84 GLN A C 1
ATOM 657 O O . GLN A 1 84 ? -13.494 1.536 27.071 1.00 61.16 84 GLN A O 1
ATOM 662 N N . THR A 1 85 ? -13.492 3.059 25.430 1.00 59.81 85 THR A N 1
ATOM 663 C CA . THR A 1 85 ? -14.218 4.111 26.161 1.00 59.81 85 THR A CA 1
ATOM 664 C C . THR A 1 85 ? -15.745 4.035 25.957 1.00 59.81 85 THR A C 1
ATOM 666 O O . THR A 1 85 ? -16.401 4.972 25.528 1.00 59.81 85 THR A O 1
ATOM 669 N N . LEU A 1 86 ? -16.352 2.890 26.291 1.00 52.59 86 LEU A N 1
ATOM 670 C CA . LEU A 1 86 ? -17.780 2.692 26.640 1.00 52.59 86 LEU A CA 1
ATOM 671 C C . LEU A 1 86 ? -18.924 3.185 25.713 1.00 52.59 86 LEU A C 1
ATOM 673 O O . LEU A 1 86 ? -20.091 2.983 26.055 1.00 52.59 86 LEU A O 1
ATOM 677 N N . ARG A 1 87 ? -18.685 3.731 24.520 1.00 53.62 87 ARG A N 1
ATOM 678 C CA . ARG A 1 87 ? -19.729 3.928 23.495 1.00 53.62 87 ARG A CA 1
ATOM 679 C C . ARG A 1 87 ? -19.125 3.712 22.125 1.00 53.62 87 ARG A C 1
ATOM 681 O O . ARG A 1 87 ? -18.324 4.532 21.714 1.00 53.62 87 ARG A O 1
ATOM 688 N N . ARG A 1 88 ? -19.543 2.652 21.422 1.00 58.84 88 ARG A N 1
ATOM 689 C CA . ARG A 1 88 ? -19.179 2.393 20.019 1.00 58.84 88 ARG A CA 1
ATOM 690 C C . ARG A 1 88 ? -19.529 3.619 19.168 1.00 58.84 88 ARG A C 1
ATOM 692 O O . ARG A 1 88 ? -20.717 3.817 18.892 1.00 58.84 88 ARG A O 1
ATOM 699 N N . PRO A 1 89 ? -18.562 4.448 18.757 1.00 55.69 89 PRO A N 1
ATOM 700 C CA . PRO A 1 89 ? -18.837 5.497 17.802 1.00 55.69 89 PRO A CA 1
ATOM 701 C C . PRO A 1 89 ? -18.840 4.822 16.428 1.00 55.69 89 PRO A C 1
ATOM 703 O O . PRO A 1 89 ? -17.900 4.121 16.074 1.00 55.69 89 PRO A O 1
ATOM 706 N N . ALA A 1 90 ? -19.905 4.984 15.644 1.00 63.19 90 ALA A N 1
ATOM 707 C CA . ALA A 1 90 ? -19.834 4.640 14.229 1.00 63.19 90 ALA A CA 1
ATOM 708 C C . ALA A 1 90 ? -18.898 5.660 13.560 1.00 63.19 90 ALA A C 1
ATOM 710 O O . ALA A 1 90 ? -19.321 6.760 13.197 1.00 63.19 90 ALA A O 1
ATOM 711 N N . GLU A 1 91 ? -17.605 5.351 13.485 1.00 65.56 91 GLU A N 1
ATOM 712 C CA . GLU A 1 91 ? -16.627 6.254 12.892 1.00 65.56 91 GLU A CA 1
ATOM 713 C C . GLU A 1 91 ? -16.577 6.068 11.380 1.00 65.56 91 GLU A C 1
ATOM 715 O O . GLU A 1 91 ? -16.151 5.043 10.858 1.00 65.56 91 GLU A O 1
ATOM 720 N N . LEU A 1 92 ? -17.013 7.099 10.660 1.00 69.94 92 LEU A N 1
ATOM 721 C CA . LEU A 1 92 ? -16.829 7.177 9.217 1.00 69.94 92 LEU A CA 1
ATOM 722 C C . LEU A 1 92 ? -15.370 7.542 8.914 1.00 69.94 92 LEU A C 1
ATOM 724 O O . LEU A 1 92 ? -14.884 8.600 9.342 1.00 69.94 92 LEU A O 1
ATOM 728 N N . ILE A 1 93 ? -14.700 6.674 8.160 1.00 76.25 93 ILE A N 1
ATOM 729 C CA . ILE A 1 93 ? -13.393 6.926 7.554 1.00 76.25 93 ILE A CA 1
ATOM 730 C C . ILE A 1 93 ? -13.630 7.395 6.117 1.00 76.25 93 ILE A C 1
ATOM 732 O O . ILE A 1 93 ? -14.405 6.786 5.381 1.00 76.25 93 ILE A O 1
ATOM 736 N N . MET A 1 94 ? -12.977 8.482 5.715 1.00 81.69 94 MET A N 1
ATOM 737 C CA . MET A 1 94 ? -13.089 9.022 4.361 1.00 81.69 94 MET A CA 1
ATOM 738 C C . MET A 1 94 ? -11.718 9.423 3.834 1.00 81.69 94 MET A C 1
ATOM 740 O O . MET A 1 94 ? -10.881 9.929 4.578 1.00 81.69 94 MET A O 1
ATOM 744 N N . GLY A 1 95 ? -11.503 9.236 2.539 1.00 82.19 95 GLY A N 1
ATOM 745 C CA . GLY A 1 95 ? -10.306 9.709 1.865 1.00 82.19 95 GLY A CA 1
ATOM 746 C C . GLY A 1 95 ? -10.436 9.630 0.357 1.00 82.19 95 GLY A C 1
ATOM 747 O O . GLY A 1 95 ? -11.384 9.057 -0.183 1.00 82.19 95 GLY A O 1
ATOM 748 N N . SER A 1 96 ? -9.453 10.208 -0.308 1.00 85.00 96 SER A N 1
ATOM 749 C CA . SER A 1 96 ? -9.284 10.228 -1.747 1.00 85.00 96 SER A CA 1
ATOM 750 C C . SER A 1 96 ? -7.944 9.596 -2.106 1.00 85.00 96 SER A C 1
ATOM 752 O O . SER A 1 96 ? -6.929 9.807 -1.445 1.00 85.00 96 SER A O 1
ATOM 754 N N . PHE A 1 97 ? -7.937 8.787 -3.163 1.00 86.69 97 PHE A N 1
ATOM 755 C CA . PHE A 1 97 ? -6.707 8.231 -3.710 1.00 86.69 97 PHE A CA 1
ATOM 756 C C . PHE A 1 97 ? -6.484 8.776 -5.117 1.00 86.69 97 PHE A C 1
ATOM 758 O O . PHE A 1 97 ? -7.073 8.304 -6.086 1.00 86.69 97 PHE A O 1
ATOM 765 N N . ASP A 1 98 ? -5.609 9.769 -5.232 1.00 85.50 98 ASP A N 1
ATOM 766 C CA . ASP A 1 98 ? -5.238 10.438 -6.485 1.00 85.50 98 ASP A CA 1
ATOM 767 C C . ASP A 1 98 ? -3.903 9.898 -7.056 1.00 85.50 98 ASP A C 1
ATOM 769 O O . ASP A 1 98 ? -3.191 10.564 -7.818 1.00 85.50 98 ASP A O 1
ATOM 773 N N . GLY A 1 99 ? -3.502 8.695 -6.628 1.00 80.88 99 GLY A N 1
ATOM 774 C CA . GLY A 1 99 ? -2.293 8.018 -7.103 1.00 80.88 99 GLY A CA 1
ATOM 775 C C . GLY A 1 99 ? -2.452 7.381 -8.478 1.00 80.88 99 GLY A C 1
ATOM 776 O O . GLY A 1 99 ? -1.464 7.209 -9.188 1.00 80.88 99 GLY A O 1
ATOM 777 N N . ILE A 1 100 ? -3.686 7.087 -8.886 1.00 81.94 100 ILE A N 1
ATOM 778 C CA . ILE A 1 100 ? -3.993 6.548 -10.211 1.00 81.94 100 ILE A CA 1
ATOM 779 C C . ILE A 1 100 ? -4.109 7.724 -11.174 1.00 81.94 100 ILE A C 1
ATOM 781 O O . ILE A 1 100 ? -5.158 8.354 -11.295 1.00 81.94 100 ILE A O 1
ATOM 785 N N . LYS A 1 101 ? -3.002 8.046 -11.838 1.00 73.19 101 LYS A N 1
ATOM 786 C CA . LYS A 1 101 ? -2.997 8.981 -12.964 1.00 73.19 101 LYS A CA 1
ATOM 787 C C . LYS A 1 101 ? -3.168 8.191 -14.258 1.00 73.19 101 LYS A C 1
ATOM 789 O O . LYS A 1 101 ? -2.672 7.072 -14.372 1.00 73.19 101 LYS A O 1
ATOM 794 N N . HIS A 1 102 ? -3.872 8.777 -15.222 1.00 59.81 102 HIS A N 1
ATOM 795 C CA . HIS A 1 102 ? -3.999 8.199 -16.554 1.00 59.81 102 HIS A CA 1
ATOM 796 C C . HIS A 1 102 ? -2.623 8.265 -17.228 1.00 59.81 102 HIS A C 1
ATOM 798 O O . HIS A 1 102 ? -2.160 9.349 -17.574 1.00 59.81 102 HIS A O 1
ATOM 804 N N . ASP A 1 103 ? -1.959 7.119 -17.356 1.00 60.00 103 ASP A N 1
ATOM 805 C CA . ASP A 1 103 ? -0.680 6.992 -18.054 1.00 60.00 103 ASP A CA 1
ATOM 806 C C . ASP A 1 103 ? -0.861 6.094 -19.283 1.00 60.00 103 ASP A C 1
ATOM 808 O O . ASP A 1 103 ? -1.684 5.176 -19.286 1.00 60.00 103 ASP A O 1
ATOM 812 N N . THR A 1 104 ? -0.117 6.383 -20.343 1.00 54.94 104 THR A N 1
ATOM 813 C CA . THR A 1 104 ? -0.170 5.692 -21.638 1.00 54.94 104 THR A CA 1
ATOM 814 C C . THR A 1 104 ? 0.330 4.241 -21.582 1.00 54.94 104 THR A C 1
ATOM 816 O O . THR A 1 104 ? 0.016 3.466 -22.480 1.00 54.94 104 THR A O 1
ATOM 819 N N . ASP A 1 105 ? 1.024 3.848 -20.508 1.00 62.00 105 ASP A N 1
ATOM 820 C CA . ASP A 1 105 ? 1.680 2.537 -20.352 1.00 62.00 105 ASP A CA 1
ATOM 821 C C . ASP A 1 105 ? 0.803 1.437 -19.708 1.00 62.00 105 ASP A C 1
ATOM 823 O O . ASP A 1 105 ? 1.298 0.371 -19.342 1.00 62.00 105 ASP A O 1
ATOM 827 N N . GLY A 1 106 ? -0.509 1.653 -19.540 1.00 64.19 106 GLY A N 1
ATOM 828 C CA . GLY A 1 106 ? -1.423 0.634 -18.983 1.00 64.19 106 GLY A CA 1
ATOM 829 C C . GLY A 1 106 ? -1.238 0.356 -17.481 1.00 64.19 106 GLY A C 1
ATOM 830 O O . GLY A 1 106 ? -1.777 -0.616 -16.938 1.00 64.19 106 GLY A O 1
ATOM 831 N N . PHE A 1 107 ? -0.485 1.225 -16.801 1.00 70.88 107 PHE A N 1
ATOM 832 C CA . PHE A 1 107 ? -0.269 1.226 -15.353 1.00 70.88 107 PHE A CA 1
ATOM 833 C C . PHE A 1 107 ? -1.562 1.511 -14.567 1.00 70.88 107 PHE A C 1
ATOM 835 O O . PHE A 1 107 ? -1.692 1.116 -13.411 1.00 70.88 107 PHE A O 1
ATOM 842 N N . ASP A 1 108 ? -2.550 2.142 -15.202 1.00 75.75 108 ASP A N 1
ATOM 843 C CA . ASP A 1 108 ? -3.853 2.490 -14.632 1.00 75.75 108 ASP A CA 1
ATOM 844 C C . ASP A 1 108 ? -4.645 1.257 -14.157 1.00 75.75 108 ASP A C 1
ATOM 846 O O . ASP A 1 108 ? -5.116 1.210 -13.018 1.00 75.75 108 ASP A O 1
ATOM 850 N N . LYS A 1 109 ? -4.739 0.215 -14.992 1.0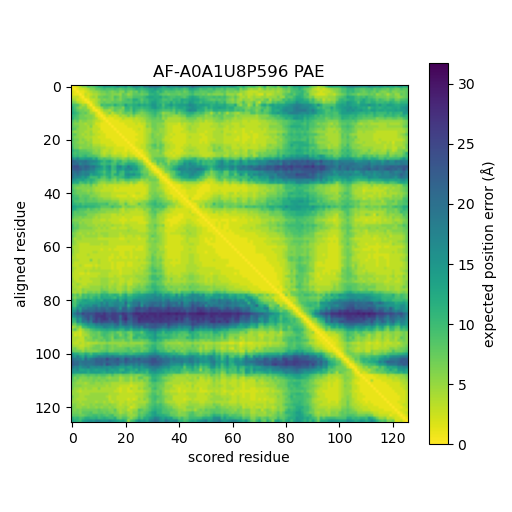0 82.56 109 LYS A N 1
ATOM 851 C CA . LYS A 1 109 ? -5.483 -1.015 -14.680 1.00 82.56 109 LYS A CA 1
ATOM 852 C C . LYS A 1 109 ? -4.805 -1.821 -13.581 1.00 82.56 109 LYS A C 1
ATOM 854 O O . LYS A 1 109 ? -5.486 -2.327 -12.689 1.00 82.56 109 LYS A O 1
ATOM 859 N N . GLN A 1 110 ? -3.481 -1.956 -13.640 1.00 83.50 110 GLN A N 1
ATOM 860 C CA . GLN A 1 110 ? -2.727 -2.682 -12.615 1.00 83.50 110 GLN A CA 1
ATOM 861 C C . GLN A 1 110 ? -2.720 -1.911 -11.289 1.00 83.50 110 GLN A C 1
ATOM 863 O O . GLN A 1 110 ? -2.995 -2.497 -10.244 1.00 83.50 110 GLN A O 1
ATOM 868 N N . GLY A 1 111 ? -2.534 -0.589 -11.337 1.00 84.50 111 GLY A N 1
ATOM 869 C CA . GLY A 1 111 ? -2.609 0.288 -10.172 1.00 84.50 111 GLY A CA 1
ATOM 870 C C . GLY A 1 111 ? -3.975 0.239 -9.484 1.00 84.50 111 GLY A C 1
ATOM 871 O O . GLY A 1 111 ? -4.036 0.150 -8.260 1.00 84.50 111 GLY A O 1
ATOM 872 N N . MET A 1 112 ? -5.073 0.201 -10.249 1.00 87.50 112 MET A N 1
ATOM 873 C CA . MET A 1 112 ? -6.422 0.051 -9.688 1.00 87.50 112 MET A CA 1
ATOM 874 C C . MET A 1 112 ? -6.635 -1.318 -9.030 1.00 87.50 112 MET A C 1
ATOM 876 O O . MET A 1 112 ? -7.221 -1.403 -7.951 1.00 87.50 112 MET A O 1
ATOM 880 N N . ARG A 1 113 ? -6.127 -2.399 -9.636 1.00 88.25 113 ARG A N 1
ATOM 881 C CA . ARG A 1 113 ? -6.174 -3.740 -9.027 1.00 88.25 113 ARG A CA 1
ATOM 882 C C . ARG A 1 113 ? -5.398 -3.791 -7.717 1.00 88.25 113 ARG A C 1
ATOM 884 O O . ARG A 1 113 ? -5.880 -4.380 -6.755 1.00 88.25 113 ARG A O 1
ATOM 891 N N . LEU A 1 114 ? -4.227 -3.163 -7.674 1.00 87.75 114 LEU A N 1
ATOM 892 C CA . LEU A 1 114 ? -3.411 -3.100 -6.470 1.00 87.75 114 LEU A CA 1
ATOM 893 C C . LEU A 1 114 ? -4.069 -2.256 -5.365 1.00 87.75 114 LEU A C 1
ATOM 895 O O . LEU A 1 114 ? -4.044 -2.648 -4.197 1.00 87.75 114 LEU A O 1
ATOM 899 N N . LEU A 1 115 ? -4.715 -1.141 -5.724 1.00 89.12 115 LEU A N 1
ATOM 900 C CA . LEU A 1 115 ? -5.515 -0.361 -4.77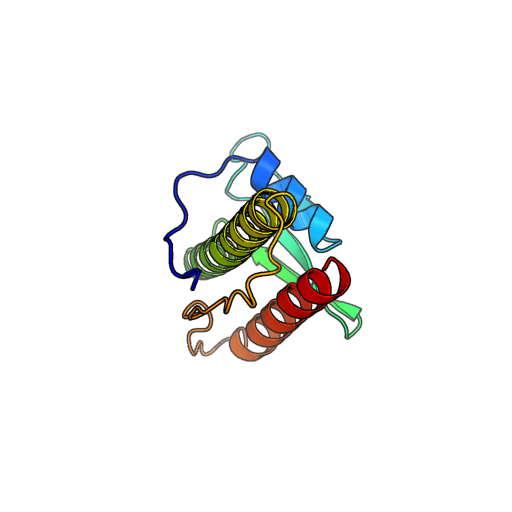8 1.00 89.12 115 LEU A CA 1
ATOM 901 C C . LEU A 1 115 ? -6.650 -1.211 -4.194 1.00 89.12 115 LEU A C 1
ATOM 903 O O . LEU A 1 115 ? -6.811 -1.263 -2.978 1.00 89.12 115 LEU A O 1
ATOM 907 N N . LEU A 1 116 ? -7.398 -1.919 -5.045 1.00 87.75 116 LEU A N 1
ATOM 908 C CA . LEU A 1 116 ? -8.480 -2.798 -4.601 1.00 87.75 116 LEU A CA 1
ATOM 909 C C . LEU A 1 116 ? -7.966 -3.925 -3.693 1.00 87.75 116 LEU A C 1
ATOM 911 O O . LEU A 1 116 ? -8.576 -4.196 -2.665 1.00 87.75 116 LEU A O 1
ATOM 915 N N . ALA A 1 117 ? -6.834 -4.547 -4.030 1.00 86.69 117 ALA A N 1
ATOM 916 C CA . ALA A 1 117 ? -6.213 -5.576 -3.197 1.00 86.69 117 ALA A CA 1
ATOM 917 C C . ALA A 1 117 ? -5.795 -5.030 -1.822 1.00 86.69 117 ALA A C 1
ATOM 919 O O . ALA A 1 117 ? -6.050 -5.670 -0.805 1.00 86.69 117 ALA A O 1
ATOM 920 N N . THR A 1 118 ? -5.216 -3.825 -1.789 1.00 86.12 118 THR A N 1
ATOM 921 C CA . THR A 1 118 ? -4.871 -3.117 -0.545 1.00 86.12 118 THR A CA 1
ATOM 922 C C . THR A 1 118 ? -6.109 -2.881 0.317 1.00 86.12 118 THR A C 1
ATOM 924 O O . THR A 1 118 ? -6.099 -3.202 1.501 1.00 86.12 118 THR A O 1
ATOM 927 N N . LEU A 1 119 ? -7.188 -2.360 -0.276 1.00 86.25 119 LEU A N 1
ATOM 928 C CA . LEU A 1 119 ? -8.436 -2.094 0.439 1.00 86.25 119 LEU A CA 1
ATOM 929 C C . LEU A 1 119 ? -9.081 -3.383 0.957 1.00 86.25 119 LEU A C 1
ATOM 931 O O . LEU A 1 119 ? -9.434 -3.444 2.129 1.00 86.25 119 LEU A O 1
ATOM 935 N N . ASN A 1 120 ? -9.186 -4.424 0.128 1.00 84.75 120 ASN A N 1
ATOM 936 C CA . ASN A 1 120 ? -9.751 -5.710 0.545 1.00 84.75 120 ASN A CA 1
ATOM 937 C C . ASN A 1 120 ? -8.979 -6.303 1.724 1.00 84.75 120 ASN A C 1
ATOM 939 O O . ASN A 1 120 ? -9.581 -6.684 2.716 1.00 84.75 120 ASN A O 1
ATOM 943 N N . ARG A 1 121 ? -7.643 -6.294 1.664 1.00 82.88 121 ARG A N 1
ATOM 944 C CA . ARG A 1 121 ? -6.812 -6.842 2.740 1.00 82.88 121 ARG A CA 1
ATOM 945 C C . ARG A 1 121 ? -6.942 -6.067 4.049 1.00 82.88 121 ARG A C 1
ATOM 947 O O . ARG A 1 121 ? -6.825 -6.652 5.120 1.00 82.88 121 ARG A O 1
ATOM 954 N N . ILE A 1 122 ? -7.185 -4.761 3.967 1.00 78.56 122 ILE A N 1
ATOM 955 C CA . ILE A 1 122 ? -7.520 -3.932 5.129 1.00 78.56 122 ILE A CA 1
ATOM 956 C C . ILE A 1 122 ? -8.865 -4.354 5.707 1.00 78.56 122 ILE A C 1
ATOM 958 O O . ILE A 1 122 ? -8.945 -4.562 6.909 1.00 78.56 122 ILE A O 1
ATOM 962 N N . PHE A 1 123 ? -9.896 -4.503 4.870 1.00 74.38 123 PHE A N 1
ATOM 963 C CA . PHE A 1 123 ? -11.216 -4.942 5.327 1.00 74.38 123 PHE A CA 1
ATOM 964 C C . PHE A 1 123 ? -11.205 -6.351 5.917 1.00 74.38 123 PHE A C 1
ATOM 966 O O . PHE A 1 123 ? -11.901 -6.584 6.894 1.00 74.38 123 PHE A O 1
ATOM 973 N N . ASP A 1 124 ? -10.380 -7.252 5.388 1.00 77.56 124 ASP A N 1
ATOM 974 C CA . ASP A 1 124 ? -10.182 -8.588 5.959 1.00 77.56 124 ASP A CA 1
ATOM 975 C C . ASP A 1 124 ? -9.401 -8.557 7.289 1.00 77.56 124 ASP A C 1
ATOM 977 O O . ASP A 1 124 ? -9.419 -9.533 8.036 1.00 77.56 124 ASP A O 1
ATOM 981 N N . SER A 1 125 ? -8.683 -7.461 7.571 1.00 69.12 125 SER A N 1
ATOM 982 C CA . SER A 1 125 ? -7.935 -7.246 8.821 1.00 69.12 125 SER A CA 1
ATOM 983 C C . SER A 1 125 ? -8.725 -6.452 9.878 1.00 69.12 125 SER A C 1
ATOM 985 O O . SER A 1 125 ? -8.190 -6.234 10.965 1.00 69.12 125 SER A O 1
ATOM 987 N N . LEU A 1 126 ? -9.937 -5.982 9.547 1.00 63.12 126 LEU A N 1
ATOM 988 C CA . LEU A 1 126 ? -10.888 -5.304 10.445 1.00 63.12 126 LEU A CA 1
ATOM 989 C C . LEU A 1 126 ? -11.787 -6.318 11.165 1.00 63.12 126 LEU A C 1
ATOM 991 O O . LEU A 1 126 ? -12.134 -6.044 12.335 1.00 63.12 126 LEU A O 1
#

Solvent-accessible surface area (backbone atoms only — not comparable to full-atom values): 7296 Å² total; per-residue (Å²): 115,48,75,31,68,59,76,62,72,90,81,54,71,67,58,51,39,50,51,25,46,73,56,71,23,43,57,52,61,40,97,89,44,60,74,49,20,41,38,37,33,62,43,98,88,76,49,70,48,75,35,42,33,69,40,67,70,39,33,52,30,51,47,47,53,49,16,42,53,53,35,48,53,53,48,49,53,52,47,52,63,45,47,75,60,86,51,81,70,89,70,52,75,46,68,72,81,83,54,73,54,96,51,96,83,59,54,40,64,56,49,52,52,52,51,49,52,53,53,51,55,50,61,76,70,107

Secondary structure (DSSP, 8-state):
-EE--PPP----HHHHHHHHHHTT-EEEEETTEEEEEEEEEE-TTS-EEEEETTSHHHHHHHHHHHHHHHHHHHHHHHHHHHHTSSS-----EE---------TTSHHHHHHHHHHHHHHHHHHT-

InterPro domains:
  IPR056696 Domain of unknown function DUF7794 [PF25070] (2-126)